Protein AF-A0A0F9A3X7-F1 (afdb_monomer)

pLDDT: mean 79.74, std 17.43, range [39.34, 98.31]

Nearest PDB structures (foldseek):
  6qj1-assembly1_A  TM=8.216E-01  e=1.035E+00  Thermochaetoides thermophila
  6qpq-assembly2_C  TM=7.407E-01  e=3.140E+00  Thermochaetoides thermophila DSM 1495
  6qpq-assembly1_A  TM=2.462E-01  e=2.122E+00  Thermochaetoides thermophila DSM 1495
  6yuf-assembly1_A  TM=2.693E-01  e=6.439E+00  Schizosaccharomyces pombe 972h-

Radius of gyration: 46.53 Å; Cα contacts (8 Å, |Δi|>4): 52; chains: 1; bounding box: 70×30×134 Å

Secondary structure (DSSP, 8-state):
--EEEEE-TTS-EEEEETTEEE-HHHHHHHHHHHHHHTTTT----TT-HHHHHHHHHHHHTTHHHHHHHHHHHHHHHHHHHHHHHHHHHHHHHHHHHHHHHHHHHHHHHHTPPTTHHHHHHHHHHHHHHHHHHHHHHHHHHHHHHHHTT-

Solvent-accessible surface area (backbone atoms only — not comparable to full-atom values): 8700 Å² total; per-residue (Å²): 138,53,79,49,78,48,74,45,98,85,73,53,73,48,34,26,51,72,87,38,81,43,61,65,70,58,55,46,53,51,47,45,53,59,44,39,76,70,25,85,81,60,93,81,66,86,84,37,69,66,51,53,49,50,55,51,42,66,74,68,66,43,60,68,61,52,50,54,47,50,54,51,48,53,51,49,53,53,51,51,52,52,51,52,51,53,52,50,51,54,53,50,53,51,54,51,47,54,52,51,53,50,54,50,47,53,53,60,74,61,61,77,58,87,70,46,66,63,53,52,53,53,52,48,53,53,51,53,51,53,51,50,52,51,51,53,51,52,52,53,50,53,52,55,64,62,61,74,78,117

Sequence (150 aa):
MILRREIAPGGKSRAFINDTPVNLPLVRELGIRLVDIHSQHHNLNMNDHRFQLTVVDAVAGNQNLLAAYRDQFSLYTLLGSRLSELRENARQSLTDLDYLSFQFKQLDDAKIEGDEQEALEQEMQTLDHAEEIKRNLLEVHAVLDGEEAS

InterPro domains:
  IPR004604 DNA recombination/repair protein RecN [PTHR11059] (1-147)
  IPR027417 P-loop containing nucleoside triphosphate hydrolase [G3DSA:3.40.50.300] (1-147)
  IPR027417 P-loop containing nucleoside triphosphate hydrolase [SSF52540] (1-127)

Mean predicted aligned error: 16.96 Å

Organism: NCBI:txid412755

Foldseek 3Di:
DDKDWDADPVGDIWIDDPNHTDDPVVSVVVVCVVVCVVPCPDDDDPVDPVVVVVSVCVVVVCPVVVVVVVVVVVVVVVVVVVVVVVVVVVVVVVVVCVVVVVVVVVVVVVVDDPPVVVVVVVVVVVVVVVVVVVVVVVVVVVVVVVVVPD

Structure (mmCIF, N/CA/C/O backbone):
data_AF-A0A0F9A3X7-F1
#
_entry.id   AF-A0A0F9A3X7-F1
#
loop_
_atom_site.group_PDB
_atom_site.id
_atom_site.type_symbol
_atom_site.label_atom_id
_atom_site.label_alt_id
_atom_site.label_comp_id
_atom_site.label_asym_id
_atom_site.label_entity_id
_atom_site.label_seq_id
_atom_site.pdbx_PDB_ins_code
_atom_site.Cartn_x
_atom_site.Cartn_y
_atom_site.Cartn_z
_atom_site.occupancy
_atom_site.B_iso_or_equiv
_atom_site.auth_seq_id
_atom_site.auth_comp_id
_atom_site.auth_asym_id
_atom_site.auth_atom_id
_atom_site.pdbx_PDB_model_num
ATOM 1 N N . MET A 1 1 ? 26.767 4.500 -53.845 1.00 62.12 1 MET A N 1
ATOM 2 C CA . MET A 1 1 ? 27.587 5.603 -53.299 1.00 62.12 1 MET A CA 1
ATOM 3 C C . MET A 1 1 ? 27.815 5.319 -51.823 1.00 62.12 1 MET A C 1
ATOM 5 O O . MET A 1 1 ? 26.850 4.961 -51.162 1.00 62.12 1 MET A O 1
ATOM 9 N N . ILE A 1 2 ? 29.055 5.399 -51.332 1.00 63.53 2 ILE A N 1
ATOM 10 C CA . ILE A 1 2 ? 29.412 4.990 -49.960 1.00 63.53 2 ILE A CA 1
ATOM 11 C C . ILE A 1 2 ? 29.844 6.222 -49.162 1.00 63.53 2 ILE A C 1
ATOM 13 O O . ILE A 1 2 ? 30.773 6.924 -49.567 1.00 63.53 2 ILE A O 1
ATOM 17 N N . LEU A 1 3 ? 29.167 6.473 -48.037 1.00 64.19 3 LEU A N 1
ATOM 18 C CA . LEU A 1 3 ? 29.562 7.468 -47.041 1.00 64.19 3 LEU A CA 1
ATOM 19 C C . LEU A 1 3 ? 30.141 6.732 -45.829 1.00 64.19 3 LEU A C 1
ATOM 21 O O . LEU A 1 3 ? 29.462 5.895 -45.238 1.00 64.19 3 LEU A O 1
ATOM 25 N N . ARG A 1 4 ? 31.380 7.050 -45.445 1.00 66.75 4 ARG A N 1
ATOM 26 C CA . ARG A 1 4 ? 32.048 6.459 -44.272 1.00 66.75 4 ARG A CA 1
ATOM 27 C C . ARG A 1 4 ? 32.460 7.563 -43.307 1.00 66.75 4 ARG A C 1
ATOM 29 O O . ARG A 1 4 ? 33.076 8.543 -43.719 1.00 66.75 4 ARG A O 1
ATOM 36 N N . ARG A 1 5 ? 32.136 7.407 -42.021 1.00 71.56 5 ARG A N 1
ATOM 37 C CA . ARG A 1 5 ? 32.607 8.285 -40.943 1.00 71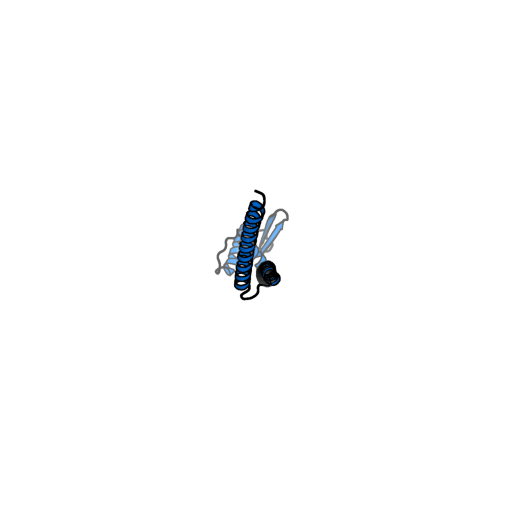.56 5 ARG A CA 1
ATOM 38 C C . ARG A 1 5 ? 33.427 7.469 -39.958 1.00 71.56 5 ARG A C 1
ATOM 40 O O . ARG A 1 5 ? 32.960 6.458 -39.453 1.00 71.56 5 ARG A O 1
ATOM 47 N N . GLU A 1 6 ? 34.620 7.952 -39.658 1.00 72.94 6 GLU A N 1
ATOM 48 C CA . GLU A 1 6 ? 35.517 7.362 -38.671 1.00 72.94 6 GLU A CA 1
ATOM 49 C C . GLU A 1 6 ? 35.670 8.333 -37.501 1.00 72.94 6 GLU A C 1
ATOM 51 O O . GLU A 1 6 ? 35.954 9.521 -37.693 1.00 72.94 6 GLU A O 1
ATOM 56 N N . ILE A 1 7 ? 35.455 7.838 -36.282 1.00 68.44 7 ILE A N 1
ATOM 57 C CA . ILE A 1 7 ? 35.563 8.623 -35.051 1.00 68.44 7 ILE A CA 1
ATOM 58 C C . ILE A 1 7 ? 36.747 8.080 -34.261 1.00 68.44 7 ILE A C 1
ATOM 60 O O . ILE A 1 7 ? 36.746 6.928 -33.835 1.00 68.44 7 ILE A O 1
ATOM 64 N N . ALA A 1 8 ? 37.770 8.912 -34.083 1.00 75.19 8 ALA A N 1
ATOM 65 C CA . ALA A 1 8 ? 38.924 8.551 -33.279 1.00 75.19 8 ALA A CA 1
ATOM 66 C C . ALA A 1 8 ? 38.561 8.550 -31.779 1.00 75.19 8 ALA A C 1
ATOM 68 O O . ALA A 1 8 ? 37.737 9.368 -31.359 1.00 75.19 8 ALA A O 1
ATOM 69 N N . PRO A 1 9 ? 39.241 7.744 -30.942 1.00 65.69 9 PRO A N 1
ATOM 70 C CA . PRO A 1 9 ? 39.028 7.715 -29.489 1.00 65.69 9 PRO A CA 1
ATOM 71 C C . PRO A 1 9 ? 39.167 9.087 -28.802 1.00 65.69 9 PRO A C 1
ATOM 73 O O . PRO A 1 9 ? 38.555 9.331 -27.772 1.00 65.69 9 PRO A O 1
ATOM 76 N N . GLY A 1 10 ? 39.935 10.011 -29.397 1.00 70.75 10 GLY A N 1
ATOM 77 C CA . GLY A 1 10 ? 40.095 11.398 -28.938 1.00 70.75 10 GLY A CA 1
ATOM 78 C C . GLY A 1 10 ? 39.064 12.396 -29.487 1.00 70.75 10 GLY A C 1
ATOM 79 O O . GLY A 1 10 ? 39.337 13.593 -29.506 1.00 70.75 10 GLY A O 1
ATOM 80 N N . GLY A 1 11 ? 37.934 11.933 -30.032 1.00 59.69 11 GLY A N 1
ATOM 81 C CA . GLY A 1 11 ? 36.815 12.777 -30.483 1.00 59.69 11 GLY A CA 1
ATOM 82 C C . GLY A 1 11 ? 36.983 13.443 -31.856 1.00 59.69 11 GLY A C 1
ATOM 83 O O . GLY A 1 11 ? 36.045 14.055 -32.367 1.00 59.69 11 GLY A O 1
ATOM 84 N N . LYS A 1 12 ? 38.148 13.311 -32.503 1.00 63.97 12 LYS A N 1
ATOM 85 C CA . LYS A 1 12 ? 38.362 13.811 -33.871 1.00 63.97 12 LYS A CA 1
ATOM 86 C C . LYS A 1 12 ? 37.629 12.921 -34.879 1.00 63.97 12 LYS A C 1
ATOM 88 O O . LYS A 1 12 ? 37.841 11.712 -34.918 1.00 63.97 12 LYS A O 1
ATOM 93 N N . SER A 1 13 ? 36.793 13.531 -35.714 1.00 67.25 13 SER A N 1
ATOM 94 C CA . SER A 1 13 ? 35.993 12.849 -36.737 1.00 67.25 13 SER A CA 1
ATOM 95 C C . SER A 1 13 ? 36.589 13.055 -38.129 1.00 67.25 13 SER A C 1
ATOM 97 O O . SER A 1 13 ? 36.950 14.176 -38.480 1.00 67.25 13 SER A O 1
ATOM 99 N N . ARG A 1 14 ? 36.615 12.002 -38.950 1.00 75.38 14 ARG A N 1
ATOM 100 C CA . ARG A 1 14 ? 36.940 12.049 -40.387 1.00 75.38 14 ARG A CA 1
ATOM 101 C C . ARG A 1 14 ? 35.781 11.485 -41.197 1.00 75.38 14 ARG A C 1
ATOM 103 O O . ARG A 1 14 ? 35.067 10.609 -40.713 1.00 75.38 14 ARG A O 1
ATOM 110 N N . ALA A 1 15 ? 35.568 12.006 -42.398 1.00 73.25 15 ALA A N 1
ATOM 111 C CA . ALA A 1 15 ? 34.467 11.587 -43.252 1.00 73.25 15 ALA A CA 1
ATOM 112 C C . ALA A 1 15 ? 34.951 11.361 -44.690 1.00 73.25 15 ALA A C 1
ATOM 114 O O . ALA A 1 15 ? 35.866 12.042 -45.153 1.00 73.25 15 ALA A O 1
ATOM 115 N N . PHE A 1 16 ? 34.347 10.391 -45.370 1.00 76.00 16 PHE A N 1
ATOM 116 C CA . PHE A 1 16 ? 34.716 9.950 -46.710 1.00 76.00 16 PHE A CA 1
ATOM 117 C C . PHE A 1 16 ? 33.477 9.827 -47.598 1.00 76.00 16 PHE A C 1
ATOM 119 O O . PHE A 1 16 ? 32.435 9.346 -47.147 1.00 76.00 16 PHE A O 1
ATOM 126 N N . ILE A 1 17 ? 33.621 10.205 -48.868 1.00 73.88 17 ILE A N 1
ATOM 127 C CA . ILE A 1 17 ? 32.666 9.927 -49.947 1.00 73.88 17 ILE A CA 1
ATOM 128 C C . ILE A 1 17 ? 33.422 9.143 -51.017 1.00 73.88 17 ILE A C 1
ATOM 130 O O . ILE A 1 17 ? 34.403 9.655 -51.549 1.00 73.88 17 ILE A O 1
ATOM 134 N N . ASN A 1 18 ? 32.980 7.918 -51.324 1.00 76.62 18 ASN A N 1
ATOM 135 C CA . ASN A 1 18 ? 33.648 7.025 -52.288 1.00 76.62 18 ASN A CA 1
ATOM 136 C C . ASN A 1 18 ? 35.175 6.966 -52.053 1.00 76.62 18 ASN A C 1
ATOM 138 O O . ASN A 1 18 ? 35.968 7.269 -52.942 1.00 76.62 18 ASN A O 1
ATOM 142 N N . ASP A 1 19 ? 35.562 6.686 -50.805 1.00 77.31 19 ASP A N 1
ATOM 143 C CA . ASP A 1 19 ? 36.951 6.611 -50.321 1.00 77.31 19 ASP A CA 1
ATOM 144 C C . ASP A 1 19 ? 37.793 7.893 -50.443 1.00 77.31 19 ASP A C 1
ATOM 146 O O . ASP A 1 19 ? 38.972 7.901 -50.092 1.00 77.31 19 ASP A O 1
ATOM 150 N N . THR A 1 20 ? 37.184 9.016 -50.823 1.00 76.75 20 THR A N 1
ATOM 151 C CA . THR A 1 20 ? 37.849 10.321 -50.834 1.00 76.75 20 THR A CA 1
ATOM 152 C C . THR A 1 20 ? 37.586 11.053 -49.517 1.00 76.75 20 THR A C 1
ATOM 154 O O . THR A 1 20 ? 36.416 11.219 -49.154 1.00 76.75 20 THR A O 1
ATOM 157 N N . PRO A 1 21 ? 38.625 11.497 -48.780 1.00 75.94 21 PRO A N 1
ATOM 158 C CA . PRO A 1 21 ? 38.450 12.261 -47.553 1.00 75.94 21 PRO A CA 1
ATOM 159 C C . PRO A 1 21 ? 37.822 13.613 -47.878 1.00 75.94 21 PRO A C 1
ATOM 161 O O . PRO A 1 21 ? 38.292 14.359 -48.734 1.00 75.94 21 PRO A O 1
ATOM 164 N N . VAL A 1 22 ? 36.749 13.931 -47.172 1.00 71.81 22 VAL A N 1
ATOM 165 C CA . VAL A 1 22 ? 35.937 15.118 -47.418 1.00 71.81 22 VAL A CA 1
ATOM 166 C C . VAL A 1 22 ? 35.645 15.817 -46.106 1.00 71.81 22 VAL A C 1
ATOM 168 O O . VAL A 1 22 ? 35.555 15.203 -45.039 1.00 71.81 22 VAL A O 1
ATOM 171 N N . ASN A 1 23 ? 35.514 17.138 -46.177 1.00 70.44 23 ASN A N 1
ATOM 172 C CA . ASN A 1 23 ? 35.201 17.916 -44.994 1.00 70.44 23 ASN A CA 1
ATOM 173 C C . ASN A 1 23 ? 33.787 17.561 -44.506 1.00 70.44 23 ASN A C 1
ATOM 175 O O . ASN A 1 23 ? 32.866 17.353 -45.300 1.00 70.44 23 ASN A O 1
ATOM 179 N N . LEU A 1 24 ? 33.611 17.514 -43.189 1.00 65.12 24 LEU A N 1
ATOM 180 C CA . LEU A 1 24 ? 32.351 17.142 -42.553 1.00 65.12 24 LEU A CA 1
ATOM 181 C C . LEU A 1 24 ? 31.138 17.968 -43.044 1.00 65.12 24 LEU A C 1
ATOM 183 O O . LEU A 1 24 ? 30.076 17.369 -43.200 1.00 65.12 24 LEU A O 1
ATOM 187 N N . PRO A 1 25 ? 31.253 19.281 -43.355 1.00 61.78 25 PRO A N 1
ATOM 188 C CA . PRO A 1 25 ? 30.176 20.068 -43.960 1.00 61.78 25 PRO A CA 1
ATOM 189 C C . PRO A 1 25 ? 29.707 19.556 -45.333 1.00 61.78 25 PRO A C 1
ATOM 191 O O . PRO A 1 25 ? 28.524 19.653 -45.632 1.00 61.78 25 PRO A O 1
ATOM 194 N N . LEU A 1 26 ? 30.589 18.954 -46.137 1.00 65.00 26 LEU A N 1
ATOM 195 C CA . LEU A 1 26 ? 30.243 18.422 -47.462 1.00 65.00 26 LEU A CA 1
ATOM 196 C C . LEU A 1 26 ? 29.514 17.074 -47.357 1.00 65.00 26 LEU A C 1
ATOM 198 O O . LEU A 1 26 ? 28.534 16.827 -48.053 1.00 65.00 26 LEU A O 1
ATOM 202 N N . VAL A 1 27 ? 29.948 16.216 -46.428 1.00 66.00 27 VAL A N 1
ATOM 203 C CA . VAL A 1 27 ? 29.239 14.964 -46.099 1.00 66.00 27 VAL A CA 1
ATOM 204 C C . VAL A 1 27 ? 27.887 15.254 -45.473 1.00 66.00 27 VAL A C 1
ATOM 206 O O . VAL A 1 27 ? 26.924 14.543 -45.731 1.00 66.00 27 VAL A O 1
ATOM 209 N N . ARG A 1 28 ? 27.802 16.333 -44.694 1.00 61.81 28 ARG A N 1
ATOM 210 C CA . ARG A 1 28 ? 26.547 16.910 -44.223 1.00 61.81 28 ARG A CA 1
ATOM 211 C C . ARG A 1 28 ? 25.631 17.307 -45.363 1.00 61.81 28 ARG A C 1
ATOM 213 O O . ARG A 1 28 ? 24.479 16.920 -45.331 1.00 61.81 28 ARG A O 1
ATOM 220 N N . GLU A 1 29 ? 26.117 18.069 -46.334 1.00 62.94 29 GLU A N 1
ATOM 221 C CA . GLU A 1 29 ? 25.302 18.569 -47.443 1.00 62.94 29 GLU A CA 1
ATOM 222 C C . GLU A 1 29 ? 24.782 17.432 -48.334 1.00 62.94 29 GLU A C 1
ATOM 224 O O . GLU A 1 29 ? 23.600 17.402 -48.679 1.00 62.94 29 GLU A O 1
ATOM 229 N N . LEU A 1 30 ? 25.626 16.438 -48.633 1.00 65.31 30 LEU A N 1
ATOM 230 C CA . LEU A 1 30 ? 25.197 15.235 -49.354 1.00 65.31 30 LEU A CA 1
ATOM 231 C C . LEU A 1 30 ? 24.318 14.315 -48.510 1.00 65.31 30 LE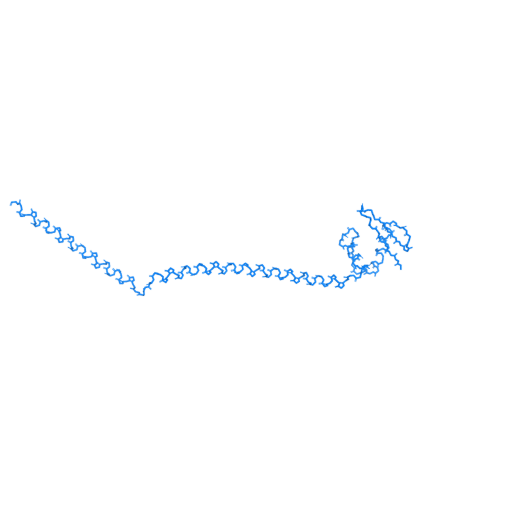U A C 1
ATOM 233 O O . LEU A 1 30 ? 23.366 13.745 -49.033 1.00 65.31 30 LEU A O 1
ATOM 237 N N . GLY A 1 31 ? 24.617 14.188 -47.218 1.00 62.94 31 GLY A N 1
ATOM 238 C CA . GLY A 1 31 ? 23.798 13.469 -46.252 1.00 62.94 31 GLY A CA 1
ATOM 239 C C . GLY A 1 31 ? 22.409 14.083 -46.143 1.00 62.94 31 GLY A C 1
ATOM 240 O O . GLY A 1 31 ? 21.446 13.337 -46.227 1.00 62.94 31 GLY A O 1
ATOM 241 N N . ILE A 1 32 ? 22.296 15.418 -46.066 1.00 56.19 32 ILE A N 1
ATOM 242 C CA . ILE A 1 32 ? 21.015 16.127 -46.152 1.00 56.19 32 ILE A CA 1
ATOM 243 C C . ILE A 1 32 ? 20.358 15.773 -47.458 1.00 56.19 32 ILE A C 1
ATOM 245 O O . ILE A 1 32 ? 19.264 15.290 -47.389 1.00 56.19 32 ILE A O 1
ATOM 249 N N . ARG A 1 33 ? 20.970 15.942 -48.633 1.00 58.69 33 ARG A N 1
ATOM 250 C CA . ARG A 1 33 ? 20.255 15.686 -49.897 1.00 58.69 33 ARG A CA 1
ATOM 251 C C . ARG A 1 33 ? 19.816 14.228 -50.069 1.00 58.69 33 ARG A C 1
ATOM 253 O O . ARG A 1 33 ? 18.750 13.985 -50.614 1.00 58.69 33 ARG A O 1
ATOM 260 N N . LEU A 1 34 ? 20.596 13.260 -49.591 1.00 60.44 34 LEU A N 1
ATOM 261 C CA . LEU A 1 34 ? 20.234 11.835 -49.604 1.00 60.44 34 LEU A CA 1
ATOM 262 C C . LEU A 1 34 ? 19.131 11.509 -48.589 1.00 60.44 34 LEU A C 1
ATOM 264 O O . LEU A 1 34 ? 18.229 10.726 -48.895 1.00 60.44 34 LEU A O 1
ATOM 268 N N . VAL A 1 35 ? 19.202 12.128 -47.406 1.00 51.84 35 VAL A N 1
ATOM 269 C CA . VAL A 1 35 ? 18.178 12.045 -46.364 1.00 51.84 35 VAL A CA 1
ATOM 270 C C . VAL A 1 35 ? 16.946 12.848 -46.745 1.00 51.84 35 VAL A C 1
ATOM 272 O O . VAL A 1 35 ? 15.896 12.360 -46.432 1.00 51.84 35 VAL A O 1
ATOM 275 N N . ASP A 1 36 ? 17.038 13.965 -47.462 1.00 44.69 36 ASP A N 1
ATOM 276 C CA . ASP A 1 36 ? 15.997 14.908 -47.912 1.00 44.69 36 ASP A CA 1
ATOM 277 C C . ASP A 1 36 ? 15.269 14.366 -49.138 1.00 44.69 36 ASP A C 1
ATOM 279 O O . ASP A 1 36 ? 14.055 14.453 -49.223 1.00 44.69 36 ASP A O 1
ATOM 283 N N . ILE A 1 37 ? 15.947 13.611 -50.003 1.00 51.88 37 ILE A N 1
ATOM 284 C CA . ILE A 1 37 ? 15.261 12.702 -50.934 1.00 51.88 37 ILE A CA 1
ATOM 285 C C . ILE A 1 37 ? 14.470 11.619 -50.161 1.00 51.88 37 ILE A C 1
ATOM 287 O O . ILE A 1 37 ? 13.430 11.176 -50.637 1.00 51.88 37 ILE A O 1
ATOM 291 N N . HIS A 1 38 ? 14.900 11.239 -48.949 1.00 47.75 38 HIS A N 1
ATOM 292 C CA . HIS A 1 38 ? 14.129 10.390 -48.019 1.00 47.75 38 HIS A CA 1
ATOM 293 C C . HIS A 1 38 ? 13.244 11.182 -47.012 1.00 47.75 38 HIS A C 1
ATOM 295 O O . HIS A 1 38 ? 12.418 10.576 -46.333 1.00 47.75 38 HIS A O 1
ATOM 301 N N . SER A 1 39 ? 13.385 12.513 -46.902 1.00 42.94 39 SER A N 1
ATOM 302 C CA . SER A 1 39 ? 12.863 13.383 -45.831 1.00 42.94 39 SER A CA 1
ATOM 303 C C . SER A 1 39 ? 12.211 14.657 -46.353 1.00 42.94 39 SER 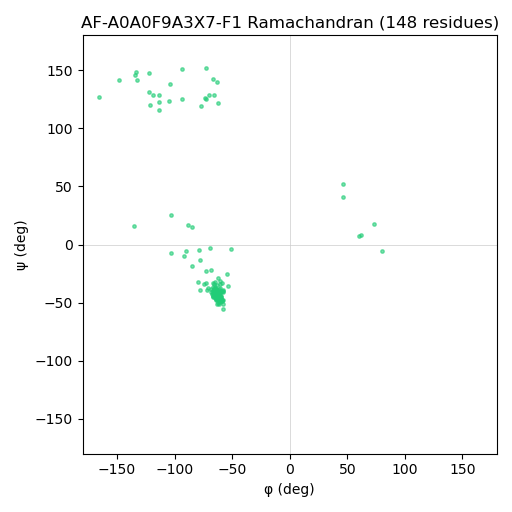A C 1
ATOM 305 O O . SER A 1 39 ? 11.822 15.497 -45.546 1.00 42.94 39 SER A O 1
ATOM 307 N N . GLN A 1 40 ? 11.873 14.722 -47.641 1.00 44.75 40 GLN A N 1
ATOM 308 C CA . GLN A 1 40 ? 10.735 15.503 -48.137 1.00 44.75 40 GLN A CA 1
ATOM 309 C C . GLN A 1 40 ? 9.434 15.184 -47.351 1.00 44.75 40 GLN A C 1
ATOM 311 O O . GLN A 1 40 ? 8.422 15.855 -47.525 1.00 44.75 40 GLN A O 1
ATOM 316 N N . HIS A 1 41 ? 9.479 14.217 -46.417 1.00 47.41 41 HIS A N 1
ATOM 317 C CA . HIS A 1 41 ? 8.491 13.917 -45.389 1.00 47.41 41 HIS A CA 1
ATOM 318 C C . HIS A 1 41 ? 8.782 14.373 -43.934 1.00 47.41 41 HIS A C 1
ATOM 320 O O . HIS A 1 41 ? 7.850 14.248 -43.148 1.00 47.41 41 HIS A O 1
ATOM 326 N N . HIS A 1 42 ? 9.953 14.901 -43.520 1.00 43.44 42 HIS A N 1
ATOM 327 C CA . HIS A 1 42 ? 10.169 15.482 -42.165 1.00 43.44 42 HIS A CA 1
ATOM 328 C C . HIS A 1 42 ? 11.460 16.343 -42.032 1.00 43.44 42 HIS A C 1
ATOM 330 O O . HIS A 1 42 ? 12.563 15.871 -42.291 1.00 43.44 42 HIS A O 1
ATOM 336 N N . ASN A 1 43 ? 11.328 17.590 -41.547 1.00 44.72 43 ASN A N 1
ATOM 337 C CA . ASN A 1 43 ? 12.407 18.568 -41.280 1.00 44.72 43 ASN A CA 1
ATOM 338 C C . ASN A 1 43 ? 13.295 18.179 -40.075 1.00 44.72 43 ASN A C 1
ATOM 340 O O . ASN A 1 43 ? 12.751 18.030 -38.982 1.00 44.72 43 ASN A O 1
ATOM 344 N N . LEU A 1 44 ? 14.637 18.141 -40.187 1.00 53.12 44 LEU A N 1
ATOM 345 C CA . LEU A 1 44 ? 15.507 18.065 -38.993 1.00 53.12 44 LEU A CA 1
ATOM 346 C C . LEU A 1 44 ? 16.885 18.753 -39.089 1.00 53.12 44 LEU A C 1
ATOM 348 O O . LEU A 1 44 ? 17.598 18.682 -40.086 1.00 53.12 44 LEU A O 1
ATOM 352 N N . ASN A 1 45 ? 17.265 19.368 -37.960 1.00 49.69 45 ASN A N 1
ATOM 353 C CA . ASN A 1 45 ? 18.530 20.056 -37.683 1.00 49.69 45 ASN A CA 1
ATOM 354 C C . ASN A 1 45 ? 19.679 19.065 -37.402 1.00 49.69 45 ASN A C 1
ATOM 356 O O . ASN A 1 45 ? 19.674 18.353 -36.400 1.00 49.69 45 ASN A O 1
ATOM 360 N N . MET A 1 46 ? 20.741 19.085 -38.210 1.00 49.72 46 MET A N 1
ATOM 361 C CA . MET A 1 46 ? 21.868 18.127 -38.129 1.00 49.72 46 MET A CA 1
ATOM 362 C C . MET A 1 46 ? 22.787 18.225 -36.903 1.00 49.72 46 MET A C 1
ATOM 364 O O . MET A 1 46 ? 23.724 17.431 -36.768 1.00 49.72 46 MET A O 1
ATOM 368 N N . ASN A 1 47 ? 22.572 19.197 -36.019 1.00 49.19 47 ASN A N 1
ATOM 369 C CA . ASN A 1 47 ? 23.276 19.270 -34.735 1.00 49.19 47 ASN A CA 1
ATOM 370 C C . ASN A 1 47 ? 22.539 18.530 -33.610 1.00 49.19 47 ASN A C 1
ATOM 372 O O . ASN A 1 47 ? 23.091 18.414 -32.520 1.00 49.19 47 ASN A O 1
ATOM 376 N N . ASP A 1 48 ? 21.336 18.010 -33.859 1.00 61.16 48 ASP A N 1
ATOM 377 C CA . ASP A 1 48 ? 20.621 17.207 -32.874 1.00 61.16 48 ASP A CA 1
ATOM 378 C C . ASP A 1 48 ? 21.283 15.827 -32.729 1.00 61.16 48 ASP A C 1
ATOM 380 O O . ASP A 1 48 ? 21.460 15.083 -33.698 1.00 61.16 48 ASP A O 1
ATOM 384 N N . HIS A 1 49 ? 21.645 15.479 -31.496 1.00 60.75 49 HIS A N 1
ATOM 385 C CA . HIS A 1 49 ? 22.207 14.178 -31.146 1.00 60.75 49 HIS A CA 1
ATOM 386 C C . HIS A 1 49 ? 21.248 13.036 -31.513 1.00 60.75 49 HIS A C 1
ATOM 388 O O . HIS A 1 49 ? 21.687 11.975 -31.954 1.00 60.75 49 HIS A O 1
ATOM 394 N N . ARG A 1 50 ? 19.932 13.278 -31.416 1.00 62.69 50 ARG A N 1
ATOM 395 C CA . ARG A 1 50 ? 18.895 12.324 -31.827 1.00 62.69 50 ARG A CA 1
ATOM 396 C C . ARG A 1 50 ? 18.918 12.090 -33.332 1.00 62.69 50 ARG A C 1
ATOM 398 O O . ARG A 1 50 ? 18.852 10.946 -33.757 1.00 62.69 50 ARG A O 1
ATOM 405 N N . PHE A 1 51 ? 19.085 13.143 -34.134 1.00 62.91 51 PHE A N 1
ATOM 406 C CA . PHE A 1 51 ? 19.211 13.012 -35.588 1.00 62.91 51 PHE A CA 1
ATOM 407 C C . PHE A 1 51 ? 20.466 12.228 -35.979 1.00 62.91 51 PHE A C 1
ATOM 409 O O . PHE A 1 51 ? 20.413 11.357 -36.841 1.00 62.91 51 PHE A O 1
ATOM 416 N N . GLN A 1 52 ? 21.592 12.498 -35.314 1.00 64.06 52 GLN A N 1
ATOM 417 C CA . GLN A 1 52 ? 22.842 11.776 -35.561 1.00 64.06 52 GLN A CA 1
ATOM 418 C C . GLN A 1 52 ? 22.709 10.279 -35.252 1.00 64.06 52 GLN A C 1
ATOM 420 O O . GLN A 1 52 ? 23.181 9.463 -36.041 1.00 64.06 52 GLN A O 1
ATOM 425 N N . LEU A 1 53 ? 22.032 9.922 -34.156 1.00 69.06 53 LEU A N 1
ATOM 426 C CA . LEU A 1 53 ? 21.690 8.537 -33.818 1.00 69.06 53 LEU A CA 1
ATOM 427 C C . LEU A 1 53 ? 20.773 7.902 -34.868 1.00 69.06 53 LEU A C 1
ATOM 429 O O . LEU A 1 53 ? 21.091 6.829 -35.367 1.00 69.06 53 LEU A O 1
ATOM 433 N N . THR A 1 54 ? 19.713 8.594 -35.292 1.00 64.06 54 THR A N 1
ATOM 434 C CA . THR A 1 54 ? 18.806 8.101 -36.343 1.00 64.06 54 THR A CA 1
ATOM 435 C C . THR A 1 54 ? 19.537 7.829 -37.660 1.00 64.06 54 THR A C 1
ATOM 437 O O . THR A 1 54 ? 19.268 6.825 -38.314 1.00 64.06 54 THR A O 1
ATOM 440 N N . VAL A 1 55 ? 20.488 8.685 -38.053 1.00 65.06 55 VAL A N 1
ATOM 441 C CA . VAL A 1 55 ? 21.310 8.470 -39.257 1.00 65.06 55 VAL A CA 1
ATOM 442 C C . VAL A 1 55 ? 22.203 7.234 -39.105 1.00 65.06 55 VAL A C 1
ATOM 444 O O . VAL A 1 55 ? 22.330 6.457 -40.048 1.00 65.06 55 VAL A O 1
ATOM 447 N N . VAL A 1 56 ? 22.800 7.020 -37.929 1.00 66.38 56 VAL A N 1
ATOM 448 C CA . VAL A 1 56 ? 23.614 5.825 -37.646 1.00 66.38 56 VAL A CA 1
ATOM 449 C C . VAL A 1 56 ? 22.759 4.555 -37.671 1.00 66.38 56 VAL A C 1
ATOM 451 O O . VAL A 1 56 ? 23.145 3.584 -38.319 1.00 66.38 56 VAL A O 1
ATOM 454 N N . ASP A 1 57 ? 21.581 4.577 -37.049 1.00 64.88 57 ASP A N 1
ATOM 455 C CA . ASP A 1 57 ? 20.651 3.443 -37.021 1.00 64.88 57 ASP A CA 1
ATOM 456 C C . ASP A 1 57 ? 20.110 3.096 -38.415 1.00 64.88 57 ASP A C 1
ATOM 458 O O . ASP A 1 57 ? 19.979 1.917 -38.758 1.00 64.88 57 ASP A O 1
ATOM 462 N N . ALA A 1 58 ? 19.848 4.112 -39.245 1.00 64.31 58 ALA A N 1
ATOM 463 C CA . ALA A 1 58 ? 19.423 3.933 -40.630 1.00 64.31 58 ALA A CA 1
ATOM 464 C C . ALA A 1 58 ? 20.517 3.281 -41.493 1.00 64.31 58 ALA A C 1
ATOM 466 O O . ALA A 1 58 ? 20.213 2.420 -42.315 1.00 64.31 58 ALA A O 1
ATOM 467 N N . VAL A 1 59 ? 21.788 3.645 -41.285 1.00 62.09 59 VAL A N 1
ATOM 468 C CA . VAL A 1 59 ? 22.932 3.049 -41.999 1.00 62.09 59 VAL A CA 1
ATOM 469 C C . VAL A 1 59 ? 23.251 1.638 -41.493 1.00 62.09 59 VAL A C 1
ATOM 471 O O . VAL A 1 59 ? 23.659 0.787 -42.279 1.00 62.09 59 VAL A O 1
ATOM 474 N N . ALA A 1 60 ? 23.054 1.368 -40.201 1.00 70.75 60 ALA A N 1
ATOM 475 C CA . ALA A 1 60 ? 23.352 0.073 -39.592 1.00 70.75 60 ALA A CA 1
ATOM 476 C C . ALA A 1 60 ? 22.291 -1.013 -39.867 1.00 70.75 60 ALA A C 1
ATOM 478 O O . ALA A 1 60 ? 22.554 -2.186 -39.622 1.00 70.75 60 ALA A O 1
ATOM 479 N N . GLY A 1 61 ? 21.101 -0.651 -40.366 1.00 69.94 61 GLY A N 1
ATOM 480 C CA . GLY A 1 61 ? 20.025 -1.610 -40.657 1.00 69.94 61 GLY A CA 1
ATOM 481 C C . GLY A 1 61 ? 19.324 -2.172 -39.411 1.00 69.94 61 GLY A C 1
ATOM 482 O O . GLY A 1 61 ? 18.621 -3.176 -39.491 1.00 69.94 61 GLY A O 1
ATOM 483 N N . ASN A 1 62 ? 19.470 -1.519 -38.255 1.00 77.44 62 ASN A N 1
ATOM 484 C CA . ASN A 1 62 ? 19.031 -2.035 -36.952 1.00 77.44 62 ASN A CA 1
ATOM 485 C C . ASN A 1 62 ? 17.551 -1.770 -36.626 1.00 77.44 62 ASN A C 1
ATOM 487 O O . ASN A 1 62 ? 17.144 -1.908 -35.473 1.00 77.44 62 ASN A O 1
ATOM 491 N N . GLN A 1 63 ? 16.723 -1.392 -37.604 1.00 76.19 63 GLN A N 1
ATOM 492 C CA . GLN A 1 63 ? 15.344 -0.954 -37.347 1.00 76.19 63 GLN A CA 1
ATOM 493 C C . GLN A 1 63 ? 14.499 -2.012 -36.623 1.00 76.19 63 GLN A C 1
ATOM 495 O O . GLN A 1 63 ? 13.787 -1.682 -35.679 1.00 76.19 63 GLN A O 1
ATOM 500 N N . ASN A 1 64 ? 14.639 -3.287 -37.000 1.00 82.00 64 ASN A N 1
ATOM 501 C CA . ASN A 1 64 ? 13.915 -4.387 -36.355 1.00 82.00 64 ASN A CA 1
ATOM 502 C C . ASN A 1 64 ? 14.360 -4.596 -34.900 1.00 82.00 64 ASN A C 1
ATOM 504 O O . ASN A 1 64 ? 13.530 -4.832 -34.025 1.00 82.00 64 ASN A O 1
ATOM 508 N N . LEU A 1 65 ? 15.664 -4.472 -34.630 1.00 83.81 65 LEU A N 1
ATOM 509 C CA . LEU A 1 65 ? 16.217 -4.587 -33.280 1.00 83.81 65 LEU A CA 1
ATOM 510 C C . LEU A 1 65 ? 15.747 -3.423 -32.400 1.00 83.81 65 LEU A C 1
ATOM 512 O O . LEU A 1 65 ? 15.368 -3.629 -31.250 1.00 83.81 65 LEU A O 1
ATOM 516 N N . LEU A 1 66 ? 15.734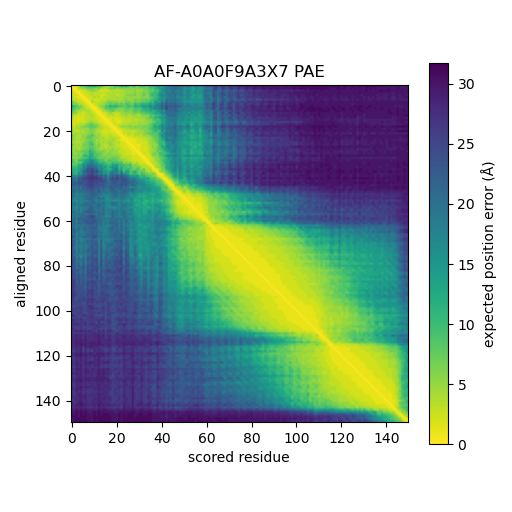 -2.208 -32.953 1.00 82.06 66 LEU A N 1
ATOM 517 C CA . LEU A 1 66 ? 15.276 -1.009 -32.259 1.00 82.06 66 LEU A CA 1
ATOM 518 C C . LEU A 1 66 ? 13.771 -1.060 -31.962 1.00 82.06 66 LEU A C 1
ATOM 520 O O . LEU A 1 66 ? 13.359 -0.671 -30.871 1.00 82.06 66 LEU A O 1
ATOM 524 N N . ALA A 1 67 ? 12.958 -1.551 -32.901 1.00 85.69 67 ALA A N 1
ATOM 525 C CA . ALA A 1 67 ? 11.527 -1.767 -32.691 1.00 85.69 67 ALA A CA 1
ATOM 526 C C . ALA A 1 67 ? 11.282 -2.786 -31.569 1.00 85.69 67 ALA A C 1
ATOM 528 O O . ALA A 1 67 ? 10.617 -2.463 -30.588 1.00 85.69 67 ALA A O 1
ATOM 529 N N . ALA A 1 68 ? 11.925 -3.957 -31.642 1.00 90.81 68 ALA A N 1
ATOM 530 C CA . ALA A 1 68 ? 11.806 -4.983 -30.610 1.00 90.81 68 ALA A CA 1
ATOM 531 C C . ALA A 1 68 ? 12.274 -4.483 -29.233 1.00 90.81 68 ALA A C 1
ATOM 533 O O . ALA A 1 68 ? 11.627 -4.747 -28.222 1.00 90.81 68 ALA A O 1
ATOM 534 N N . TYR A 1 69 ? 13.370 -3.721 -29.184 1.00 91.19 69 TYR A N 1
ATOM 535 C CA . TYR A 1 69 ? 13.837 -3.095 -27.950 1.00 91.19 69 TYR A CA 1
ATOM 536 C C . TYR A 1 69 ? 12.802 -2.126 -27.375 1.00 91.19 69 TYR A C 1
ATOM 538 O O . TYR A 1 69 ? 12.530 -2.175 -26.178 1.00 91.19 69 TYR A O 1
ATOM 546 N N . ARG A 1 70 ? 12.214 -1.256 -28.206 1.00 90.88 70 ARG A N 1
ATOM 547 C CA . ARG A 1 70 ? 11.197 -0.292 -27.762 1.00 90.88 70 ARG A CA 1
ATOM 548 C C . ARG A 1 70 ? 9.971 -0.993 -27.199 1.00 90.88 70 ARG A C 1
ATOM 550 O O . ARG A 1 70 ? 9.538 -0.622 -26.114 1.00 90.88 70 ARG A O 1
ATOM 557 N N . ASP A 1 71 ? 9.480 -2.027 -27.872 1.00 94.19 71 ASP A N 1
ATOM 558 C CA . ASP A 1 71 ? 8.319 -2.791 -27.411 1.00 94.19 71 ASP A CA 1
ATOM 559 C C . ASP A 1 71 ? 8.591 -3.452 -26.053 1.00 94.19 71 ASP A C 1
ATOM 561 O O . ASP A 1 71 ? 7.802 -3.320 -25.114 1.00 94.19 71 ASP A O 1
ATOM 565 N N . GLN A 1 72 ? 9.750 -4.104 -25.911 1.00 96.25 72 GLN A N 1
ATOM 566 C CA . GLN A 1 72 ? 10.152 -4.735 -24.651 1.00 96.25 72 GLN A CA 1
ATOM 567 C C . GLN A 1 72 ? 10.395 -3.712 -23.542 1.00 96.25 72 GLN A C 1
ATOM 569 O O . GLN A 1 72 ? 10.030 -3.946 -22.392 1.00 96.25 72 GLN A O 1
ATOM 574 N N . PHE A 1 73 ? 10.974 -2.558 -23.870 1.00 95.75 73 PHE A N 1
ATOM 575 C CA . PHE A 1 73 ? 11.193 -1.484 -22.913 1.00 95.75 73 PHE A CA 1
ATOM 576 C C . PHE A 1 73 ? 9.866 -0.887 -22.431 1.00 95.75 73 PHE A C 1
ATOM 578 O O . PHE A 1 73 ? 9.671 -0.713 -21.228 1.00 95.75 73 PHE A O 1
ATOM 585 N N . SER A 1 74 ? 8.915 -0.641 -23.334 1.00 95.75 74 SER A N 1
ATOM 586 C CA . SER A 1 74 ? 7.568 -0.194 -22.973 1.00 95.75 74 SER A CA 1
ATOM 587 C C . SER A 1 74 ? 6.869 -1.209 -22.071 1.00 95.75 74 SER A C 1
ATOM 589 O O . SER A 1 74 ? 6.352 -0.829 -21.019 1.00 95.75 74 SER A O 1
ATOM 591 N N . LEU A 1 75 ? 6.932 -2.500 -22.405 1.00 97.12 75 LEU A N 1
ATOM 592 C CA . LEU A 1 75 ? 6.377 -3.557 -21.561 1.00 97.12 75 LEU A CA 1
ATOM 593 C C . LEU A 1 75 ? 7.047 -3.602 -20.179 1.00 97.12 75 LEU A C 1
ATOM 595 O O . LEU A 1 75 ? 6.359 -3.674 -19.163 1.00 97.12 75 LEU A O 1
ATOM 599 N N . TYR A 1 76 ? 8.375 -3.508 -20.127 1.00 97.75 76 TYR A N 1
ATOM 600 C CA . TYR A 1 76 ? 9.135 -3.458 -18.880 1.00 97.75 76 TYR A CA 1
ATOM 601 C C . TYR A 1 76 ? 8.710 -2.279 -17.997 1.00 97.75 76 TYR A C 1
ATOM 603 O O . TYR A 1 76 ? 8.436 -2.468 -16.814 1.00 97.75 76 TYR A O 1
ATOM 611 N N . THR A 1 77 ? 8.603 -1.072 -18.563 1.00 97.62 77 THR A N 1
ATOM 612 C CA . THR A 1 77 ? 8.177 0.116 -17.803 1.00 97.62 77 THR A CA 1
ATOM 613 C C . THR A 1 77 ? 6.749 -0.020 -17.273 1.00 97.62 77 THR A C 1
ATOM 615 O O . THR A 1 77 ? 6.503 0.288 -16.105 1.00 97.62 77 THR A O 1
ATOM 618 N N . LEU A 1 78 ? 5.829 -0.558 -18.082 1.00 97.75 78 LEU A N 1
ATOM 619 C CA . LEU A 1 78 ? 4.451 -0.836 -17.678 1.00 97.75 78 LEU A CA 1
ATOM 620 C C . LEU A 1 78 ? 4.397 -1.834 -16.513 1.00 97.75 78 LEU A C 1
ATOM 622 O O . LEU A 1 78 ? 3.739 -1.581 -15.504 1.00 97.75 78 LEU A O 1
ATOM 626 N N . LEU A 1 79 ? 5.105 -2.959 -16.633 1.00 98.00 79 LEU A N 1
ATOM 627 C CA . LEU A 1 79 ? 5.153 -3.984 -15.589 1.00 98.00 79 LEU A CA 1
ATOM 628 C C . LEU A 1 79 ? 5.825 -3.468 -14.314 1.00 98.00 79 LEU A C 1
ATOM 630 O O . LEU A 1 79 ? 5.357 -3.774 -13.219 1.00 98.00 79 LEU A O 1
ATOM 634 N N . GLY A 1 80 ? 6.874 -2.653 -14.440 1.00 98.31 80 GLY A N 1
ATOM 635 C CA . GLY A 1 80 ? 7.535 -2.003 -13.310 1.00 98.31 80 GLY A CA 1
ATOM 636 C C . GLY A 1 80 ? 6.594 -1.073 -12.543 1.00 98.31 80 GLY A C 1
ATOM 637 O O . GLY A 1 80 ? 6.526 -1.143 -11.316 1.00 98.31 80 GLY A O 1
ATOM 638 N N . SER A 1 81 ? 5.812 -0.259 -13.258 1.00 97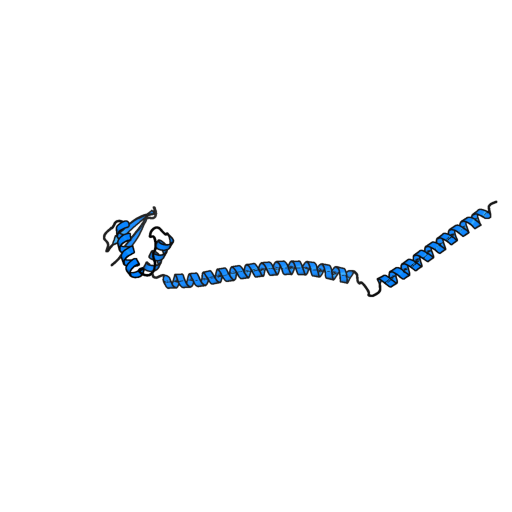.69 81 SER A N 1
ATOM 639 C CA . SER A 1 81 ? 4.798 0.609 -12.649 1.00 97.69 81 SER A CA 1
ATOM 640 C C . SER A 1 81 ? 3.715 -0.204 -11.936 1.00 97.69 81 SER A C 1
ATOM 642 O O . SER A 1 81 ? 3.431 0.060 -10.768 1.00 97.69 81 SER A O 1
ATOM 644 N N . ARG A 1 82 ? 3.183 -1.247 -12.585 1.00 97.69 82 ARG A N 1
ATOM 645 C CA . ARG A 1 82 ? 2.149 -2.113 -11.999 1.00 97.69 82 ARG A CA 1
ATOM 646 C C . ARG A 1 82 ? 2.644 -2.874 -10.769 1.00 97.69 82 ARG A C 1
ATOM 648 O O . ARG A 1 82 ? 1.913 -3.028 -9.795 1.00 97.69 82 ARG A O 1
ATOM 655 N N . LEU A 1 83 ? 3.892 -3.340 -10.788 1.00 98.12 83 LEU A N 1
ATOM 656 C CA . LEU A 1 83 ? 4.516 -3.982 -9.633 1.00 98.12 83 LEU A CA 1
ATOM 657 C C . LEU A 1 83 ? 4.660 -3.009 -8.457 1.00 98.12 83 LEU A C 1
ATOM 659 O O . LEU A 1 83 ? 4.446 -3.406 -7.314 1.00 98.12 83 LEU A O 1
ATOM 663 N N . SER A 1 84 ? 5.028 -1.754 -8.725 1.00 97.94 84 SER A N 1
ATOM 664 C CA . SER A 1 84 ? 5.131 -0.728 -7.683 1.00 97.94 84 SER A CA 1
ATOM 665 C C . SER A 1 84 ? 3.777 -0.459 -7.026 1.00 97.94 84 SER A C 1
ATOM 667 O O . SER A 1 84 ? 3.692 -0.433 -5.802 1.00 97.94 84 SER A O 1
ATOM 669 N N . GLU A 1 85 ? 2.722 -0.319 -7.829 1.00 98.12 85 GLU A N 1
ATOM 670 C CA . GLU A 1 85 ? 1.350 -0.121 -7.349 1.00 98.12 85 GLU A CA 1
ATOM 671 C C . GLU A 1 85 ? 0.868 -1.305 -6.497 1.00 98.12 85 GLU A C 1
ATOM 673 O O . GLU A 1 85 ? 0.395 -1.124 -5.378 1.00 98.12 85 GLU A O 1
ATOM 678 N N . LEU A 1 86 ? 1.066 -2.538 -6.975 1.00 98.00 86 LEU A N 1
ATOM 679 C CA . LEU A 1 86 ? 0.699 -3.743 -6.227 1.00 98.00 86 LEU A CA 1
ATOM 680 C C . LEU A 1 86 ? 1.431 -3.849 -4.884 1.00 98.00 86 LEU A C 1
ATOM 682 O O . LEU A 1 86 ? 0.843 -4.285 -3.897 1.00 98.00 86 LEU A O 1
ATOM 686 N N . ARG A 1 87 ? 2.706 -3.448 -4.830 1.00 98.06 87 ARG A N 1
ATOM 687 C CA . ARG A 1 87 ? 3.484 -3.434 -3.583 1.00 98.06 87 ARG A CA 1
ATOM 688 C C . ARG A 1 87 ? 2.983 -2.386 -2.597 1.0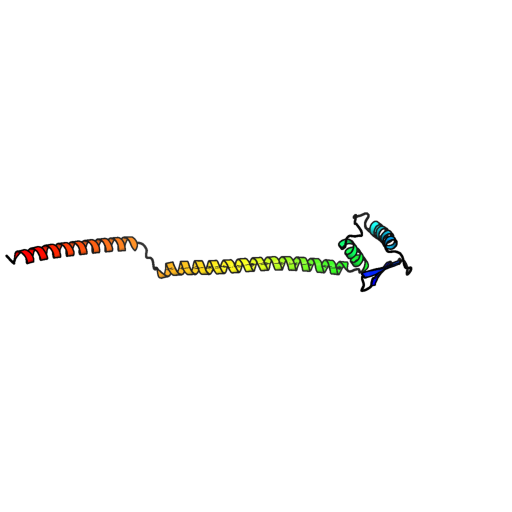0 98.06 87 ARG A C 1
ATOM 690 O O . ARG A 1 87 ? 2.978 -2.658 -1.401 1.00 98.06 87 ARG A O 1
ATOM 697 N N . GLU A 1 88 ? 2.584 -1.213 -3.082 1.00 97.62 88 GLU A N 1
ATOM 698 C CA . GLU A 1 88 ? 1.972 -0.177 -2.245 1.00 97.62 88 GLU A CA 1
ATOM 699 C C . GLU A 1 88 ? 0.653 -0.678 -1.653 1.00 97.62 88 GLU A C 1
ATOM 701 O O . GLU A 1 88 ? 0.488 -0.684 -0.436 1.00 97.62 88 GLU A O 1
ATOM 706 N N . ASN A 1 89 ? -0.229 -1.208 -2.503 1.00 97.62 89 ASN A N 1
ATOM 707 C CA . ASN A 1 89 ? -1.528 -1.728 -2.084 1.00 97.62 89 ASN A CA 1
ATOM 708 C C . ASN A 1 89 ? -1.384 -2.867 -1.069 1.00 97.62 89 ASN A C 1
ATOM 710 O O . ASN A 1 89 ? -2.064 -2.866 -0.050 1.00 97.62 89 ASN A O 1
ATOM 714 N N . ALA A 1 90 ? -0.460 -3.806 -1.297 1.00 97.56 90 ALA A N 1
ATOM 715 C CA . ALA A 1 90 ? -0.200 -4.891 -0.354 1.00 97.56 90 ALA A CA 1
ATOM 716 C C . ALA A 1 90 ? 0.286 -4.376 1.011 1.00 97.56 90 ALA A C 1
ATOM 718 O O . ALA A 1 90 ? -0.106 -4.916 2.044 1.00 97.56 90 ALA A O 1
ATOM 719 N N . ARG A 1 91 ? 1.118 -3.325 1.025 1.00 96.81 91 ARG A N 1
ATOM 720 C CA . ARG A 1 91 ? 1.574 -2.698 2.272 1.00 96.81 91 ARG A CA 1
ATOM 721 C C . ARG A 1 91 ? 0.406 -2.058 3.020 1.00 96.81 91 ARG A C 1
ATOM 723 O O . ARG A 1 91 ? 0.276 -2.289 4.217 1.00 96.81 91 ARG A O 1
ATOM 730 N N . GLN A 1 92 ? -0.441 -1.311 2.312 1.00 96.69 92 GLN A N 1
ATOM 731 C CA . GLN A 1 92 ? -1.618 -0.675 2.900 1.00 96.69 92 GLN A CA 1
ATOM 732 C C . GLN A 1 92 ? -2.583 -1.719 3.473 1.00 96.69 92 GLN A C 1
ATOM 734 O O . GLN A 1 92 ? -2.969 -1.619 4.632 1.00 96.69 92 GLN A O 1
ATOM 739 N N . SER A 1 93 ? -2.885 -2.777 2.715 1.00 96.88 93 SER A N 1
ATOM 740 C CA . SER A 1 93 ? -3.759 -3.859 3.181 1.00 96.88 93 SER A CA 1
ATOM 741 C C . SER A 1 93 ? -3.225 -4.570 4.424 1.00 96.88 93 SER A C 1
ATOM 743 O O . SER A 1 93 ? -4.018 -4.992 5.258 1.00 96.88 93 SER A O 1
ATOM 745 N N . LEU A 1 94 ? -1.901 -4.703 4.571 1.00 96.62 94 LEU A N 1
ATOM 746 C CA . LEU A 1 94 ? -1.311 -5.277 5.780 1.00 96.62 94 LEU A CA 1
ATOM 747 C C . LEU A 1 94 ? -1.533 -4.366 6.996 1.00 96.62 94 LEU A C 1
ATOM 749 O O . LEU A 1 94 ? -1.915 -4.844 8.056 1.00 96.62 94 LEU A O 1
ATOM 753 N N . THR A 1 95 ? -1.352 -3.053 6.827 1.00 95.38 95 THR A N 1
ATOM 754 C CA . THR A 1 95 ? -1.625 -2.071 7.889 1.00 95.38 95 THR A CA 1
ATOM 755 C C . THR A 1 95 ? -3.104 -2.050 8.277 1.00 95.38 95 THR A C 1
ATOM 757 O O . THR A 1 95 ? -3.430 -2.026 9.463 1.00 95.38 95 THR A O 1
ATOM 760 N N . ASP A 1 96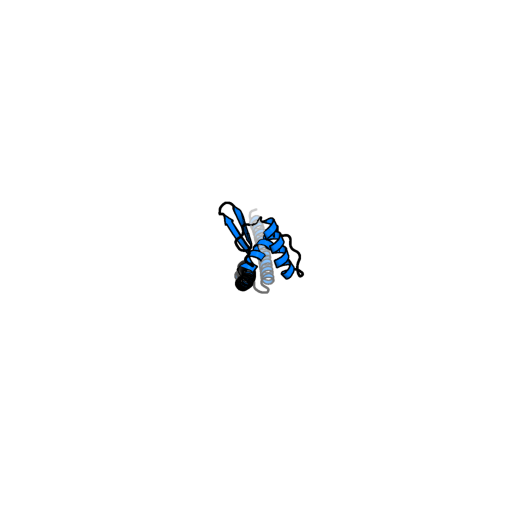 ? -4.001 -2.111 7.293 1.00 96.81 96 ASP A N 1
ATOM 761 C CA . ASP A 1 96 ? -5.444 -2.157 7.536 1.00 96.81 96 ASP A CA 1
ATOM 762 C C . ASP A 1 96 ? -5.837 -3.450 8.268 1.00 96.81 96 ASP A C 1
ATOM 764 O O . ASP A 1 96 ? -6.654 -3.418 9.189 1.00 96.81 96 ASP A O 1
ATOM 768 N N . LEU A 1 97 ? -5.227 -4.583 7.902 1.00 97.50 97 LEU A N 1
ATOM 769 C CA . LEU A 1 97 ? -5.437 -5.863 8.575 1.00 97.50 97 LEU A CA 1
ATOM 770 C C . LEU A 1 97 ? -5.000 -5.805 10.037 1.00 97.50 97 LEU A C 1
ATOM 772 O O . LEU A 1 97 ? -5.753 -6.263 10.896 1.00 97.50 97 LEU A O 1
ATOM 776 N N . ASP A 1 98 ? -3.828 -5.240 10.333 1.00 96.62 98 ASP A N 1
ATOM 777 C CA . ASP A 1 98 ? -3.344 -5.093 11.709 1.00 96.62 98 ASP A CA 1
ATOM 778 C C . ASP A 1 98 ? -4.306 -4.231 12.540 1.00 96.62 98 ASP A C 1
ATOM 780 O O . ASP A 1 98 ? -4.688 -4.613 13.650 1.00 96.62 98 ASP A O 1
ATOM 784 N N . TYR A 1 99 ?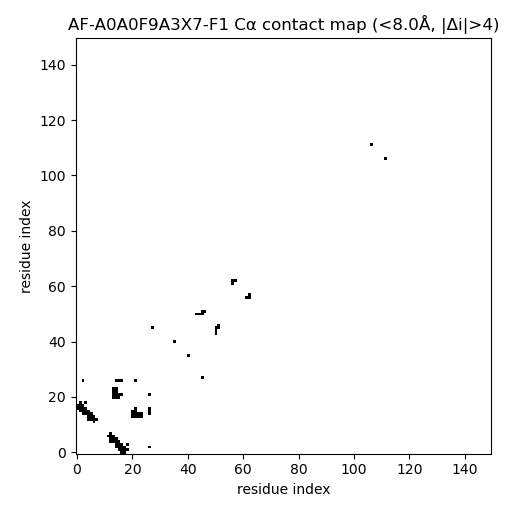 -4.764 -3.105 11.981 1.00 97.19 99 TYR A N 1
ATOM 785 C CA . TYR A 1 99 ? -5.729 -2.223 12.639 1.00 97.19 99 TYR A CA 1
ATOM 786 C C . TYR A 1 99 ? -7.067 -2.925 12.905 1.00 97.19 99 TYR A C 1
ATOM 788 O O . TYR A 1 99 ? -7.562 -2.913 14.033 1.00 97.19 99 TYR A O 1
ATOM 796 N N . LEU A 1 100 ? -7.646 -3.576 11.893 1.00 97.38 100 LEU A N 1
ATOM 797 C CA . LEU A 1 100 ? -8.923 -4.279 12.026 1.00 97.38 100 LEU A CA 1
ATOM 798 C C . LEU A 1 100 ? -8.825 -5.470 12.980 1.00 97.38 100 LEU A C 1
ATOM 800 O O . LEU A 1 100 ? -9.740 -5.690 13.768 1.00 97.38 100 LEU A O 1
ATOM 804 N N . SER A 1 101 ? -7.714 -6.207 12.954 1.00 97.19 101 SER A N 1
ATOM 805 C CA . SER A 1 101 ? -7.479 -7.333 13.864 1.00 97.19 101 SER A CA 1
ATOM 806 C C . SER A 1 101 ? -7.374 -6.863 15.311 1.00 97.19 101 SER A C 1
ATOM 808 O O . SER A 1 101 ? -7.909 -7.507 16.211 1.00 97.19 101 SER A O 1
ATOM 810 N N . PHE A 1 102 ? -6.723 -5.722 15.541 1.00 97.12 102 PHE A N 1
ATOM 811 C CA . PHE A 1 102 ? -6.654 -5.105 16.860 1.00 97.12 102 PHE A CA 1
ATOM 812 C C . PHE A 1 102 ? -8.033 -4.660 17.361 1.00 97.12 102 PHE A C 1
ATOM 814 O O . PHE A 1 102 ? -8.404 -4.997 18.482 1.00 97.12 102 PHE A O 1
ATOM 821 N N . GLN A 1 103 ? -8.812 -3.966 16.526 1.00 96.69 103 GLN A N 1
ATOM 822 C CA . GLN A 1 103 ? -10.166 -3.529 16.882 1.00 96.69 103 GLN A CA 1
ATOM 823 C C . GLN A 1 103 ? -11.096 -4.717 17.145 1.00 96.69 103 GLN A C 1
ATOM 825 O O . GLN A 1 103 ? -11.827 -4.720 18.132 1.00 96.69 103 GLN A O 1
ATOM 830 N N . PHE A 1 104 ? -11.034 -5.748 16.299 1.00 96.31 104 PHE A N 1
ATOM 831 C CA . PHE A 1 104 ? -11.792 -6.979 16.493 1.00 96.31 104 PHE A CA 1
ATOM 832 C C . PHE A 1 104 ? -11.440 -7.632 17.827 1.00 96.31 104 PHE A C 1
ATOM 834 O O . PHE A 1 104 ? -12.334 -7.950 18.601 1.00 96.31 104 PHE A O 1
ATOM 841 N N . LYS A 1 105 ? -10.144 -7.772 18.126 1.00 97.06 105 LYS A N 1
ATOM 842 C CA . LYS A 1 105 ? -9.697 -8.370 19.381 1.00 97.06 105 LYS A CA 1
ATOM 843 C C . LYS A 1 105 ? -10.175 -7.582 20.600 1.00 97.06 105 LYS A C 1
ATOM 845 O O . LYS A 1 105 ? -10.589 -8.199 21.567 1.00 97.06 105 LYS A O 1
ATOM 850 N N . GLN A 1 106 ? -10.158 -6.247 20.557 1.00 95.81 106 GLN A N 1
ATOM 851 C CA . GLN A 1 106 ? -10.701 -5.447 21.660 1.00 95.81 106 GLN A CA 1
ATOM 852 C C . GLN A 1 106 ? -12.187 -5.716 21.900 1.00 95.81 106 GLN A C 1
ATOM 854 O O . GLN A 1 106 ? -12.602 -5.836 23.047 1.00 95.81 106 GLN A O 1
ATOM 859 N N . LEU A 1 107 ? -12.977 -5.806 20.829 1.00 92.19 107 LEU A N 1
ATOM 860 C CA . LEU A 1 107 ? -14.409 -6.079 20.932 1.00 92.19 107 LEU A CA 1
ATOM 861 C C . LEU A 1 107 ? -14.680 -7.505 21.429 1.00 92.19 107 LEU A C 1
ATOM 863 O O . LEU A 1 107 ? -15.555 -7.699 22.267 1.00 92.19 107 LEU A O 1
ATOM 867 N N . ASP A 1 108 ? -13.913 -8.480 20.942 1.00 93.75 108 ASP A N 1
ATOM 868 C CA . ASP A 1 108 ? -14.018 -9.886 21.345 1.00 93.75 108 ASP A CA 1
ATOM 869 C C . ASP A 1 108 ? -13.603 -10.088 22.814 1.00 93.75 108 ASP A C 1
ATOM 871 O O . ASP A 1 108 ? -14.316 -10.734 23.581 1.00 93.75 108 ASP A O 1
ATOM 875 N N . ASP A 1 109 ? -12.500 -9.461 23.241 1.00 94.81 109 ASP A N 1
ATOM 876 C CA . ASP A 1 109 ? -12.016 -9.502 24.627 1.00 94.81 109 ASP A CA 1
ATOM 877 C C . ASP A 1 109 ? -12.979 -8.784 25.591 1.00 94.81 109 ASP A C 1
ATOM 879 O O . ASP A 1 109 ? -13.119 -9.208 26.740 1.00 94.81 109 ASP A O 1
ATOM 883 N N . ALA A 1 110 ? -13.654 -7.720 25.136 1.00 90.25 110 ALA A N 1
ATOM 884 C CA . ALA A 1 110 ? -14.635 -6.988 25.934 1.00 90.25 110 ALA A CA 1
ATOM 885 C C . ALA A 1 110 ? -15.905 -7.803 26.223 1.00 90.25 110 ALA A C 1
ATOM 887 O O . ALA A 1 110 ? -16.586 -7.491 27.193 1.00 90.25 110 ALA A O 1
ATOM 888 N N . LYS A 1 111 ? -16.205 -8.838 25.418 1.00 88.12 111 LYS A N 1
ATOM 889 C CA . LYS A 1 111 ? -17.350 -9.755 25.600 1.00 88.12 111 LYS A CA 1
ATOM 890 C C . LYS A 1 111 ? -18.671 -9.043 25.901 1.00 88.12 111 LYS A C 1
ATOM 892 O O . LYS A 1 111 ? -19.439 -9.500 26.737 1.00 88.12 111 LYS A O 1
ATOM 897 N N . ILE A 1 112 ? -18.909 -7.931 25.215 1.00 85.44 112 ILE A N 1
ATOM 898 C CA . ILE A 1 112 ? -20.068 -7.076 25.466 1.00 85.44 112 ILE A CA 1
ATOM 899 C C . ILE A 1 112 ? -21.338 -7.877 25.186 1.00 85.44 112 ILE A C 1
ATOM 901 O O . ILE A 1 112 ? -21.535 -8.364 24.065 1.00 85.44 112 ILE A O 1
ATOM 905 N N . GLU A 1 113 ? -22.196 -8.001 26.192 1.00 86.75 113 GLU A N 1
ATOM 906 C CA . GLU A 1 113 ? -23.491 -8.657 26.052 1.00 86.75 113 GLU A CA 1
ATOM 907 C C . GLU A 1 113 ? -24.586 -7.626 25.737 1.00 86.75 113 GLU A C 1
ATOM 909 O O . GLU A 1 113 ? -24.504 -6.443 26.077 1.00 86.75 113 GLU A O 1
ATOM 914 N N . GLY A 1 114 ? -25.627 -8.062 25.025 1.00 84.81 114 GLY A N 1
ATOM 915 C CA . GLY A 1 114 ? -26.810 -7.226 24.820 1.00 84.81 114 GLY A CA 1
ATOM 916 C C . GLY A 1 114 ? -27.487 -6.939 26.160 1.00 84.81 114 GLY A C 1
ATOM 917 O O . GLY A 1 114 ? -27.567 -7.828 27.001 1.00 84.81 114 GLY A O 1
ATOM 918 N N . ASP A 1 115 ? -27.961 -5.708 26.350 1.00 83.62 115 ASP A N 1
ATOM 919 C CA . ASP A 1 115 ? -28.666 -5.246 27.558 1.00 83.62 115 ASP A CA 1
ATOM 920 C C . ASP A 1 115 ? -27.840 -5.294 28.870 1.00 83.62 115 ASP A C 1
ATOM 922 O O . ASP A 1 115 ? -28.362 -4.995 29.945 1.00 83.62 115 ASP A O 1
ATOM 926 N N . GLU A 1 116 ? -26.531 -5.577 28.793 1.00 88.31 116 GLU A N 1
ATOM 927 C CA . GLU A 1 116 ? -25.608 -5.633 29.942 1.00 88.31 116 GLU A CA 1
ATOM 928 C C . GLU A 1 116 ? -25.570 -4.310 30.720 1.00 88.31 116 GLU A C 1
ATOM 930 O O . GLU A 1 116 ? -25.568 -4.294 31.949 1.00 88.31 116 GLU A O 1
ATOM 935 N N . GLN A 1 117 ? -25.599 -3.184 30.006 1.00 89.19 117 GLN A N 1
ATOM 936 C CA . GLN A 1 117 ? -25.551 -1.862 30.621 1.00 89.19 117 GLN A CA 1
ATOM 937 C C . GLN A 1 117 ? -26.756 -1.595 31.533 1.00 89.19 117 GLN A C 1
ATOM 939 O O . GLN A 1 117 ? -26.580 -1.125 32.655 1.00 89.19 117 GLN A O 1
ATOM 944 N N . GLU A 1 118 ? -27.971 -1.909 31.082 1.00 91.81 118 GLU A N 1
ATOM 945 C CA . GLU A 1 118 ? -29.179 -1.657 31.874 1.00 91.81 118 GLU A CA 1
ATOM 946 C C . GLU A 1 118 ? -29.206 -2.544 33.129 1.00 91.81 118 GLU A C 1
ATOM 948 O O . GLU A 1 118 ? -29.575 -2.082 34.211 1.00 91.81 118 GLU A O 1
ATOM 953 N N . ALA A 1 119 ? -28.731 -3.790 33.017 1.00 91.06 119 ALA A N 1
ATOM 954 C CA . ALA A 1 119 ? -28.571 -4.687 34.158 1.00 91.06 119 ALA A CA 1
ATOM 955 C C . ALA A 1 119 ? -27.535 -4.166 35.174 1.00 91.06 119 ALA A C 1
ATOM 957 O O . ALA A 1 119 ? -27.828 -4.113 36.371 1.00 91.06 119 ALA A O 1
ATOM 958 N N . LEU A 1 120 ? -26.357 -3.729 34.711 1.00 91.94 120 LEU A N 1
ATOM 959 C CA . LEU A 1 120 ? -25.306 -3.167 35.569 1.00 91.94 120 LEU A CA 1
ATOM 960 C C . LEU A 1 120 ? -25.757 -1.878 36.270 1.00 91.94 120 LEU A C 1
ATOM 962 O O . LEU A 1 120 ? -25.450 -1.675 37.444 1.00 91.94 120 LEU A O 1
ATOM 966 N N . GLU A 1 121 ? -26.511 -1.013 35.588 1.00 94.62 121 GLU A N 1
ATOM 967 C CA . GLU A 1 121 ? -27.063 0.212 36.180 1.00 94.62 121 GLU A CA 1
ATOM 968 C C . GLU A 1 121 ? -28.084 -0.095 37.289 1.00 94.62 121 GLU A C 1
ATOM 970 O O . GLU A 1 121 ? -28.062 0.545 38.345 1.00 94.62 121 GLU A O 1
ATOM 975 N N . GLN A 1 122 ? -28.946 -1.100 37.095 1.00 94.38 122 GLN A N 1
ATOM 976 C CA . GLN A 1 122 ? -29.892 -1.555 38.122 1.00 94.38 122 GLN A CA 1
ATOM 977 C C . GLN A 1 122 ? -29.182 -2.181 39.331 1.00 94.38 122 GLN A C 1
ATOM 979 O O . GLN A 1 122 ? -29.556 -1.921 40.482 1.00 94.38 122 GLN A O 1
ATOM 984 N N . GLU A 1 123 ? -28.151 -2.995 39.090 1.00 94.44 123 GLU A N 1
ATOM 985 C CA . GLU A 1 123 ? -27.337 -3.582 40.156 1.00 94.44 123 GLU A CA 1
ATOM 986 C C . GLU A 1 123 ? -26.616 -2.492 40.958 1.00 94.44 123 GLU A C 1
ATOM 988 O O . GLU A 1 123 ? -26.692 -2.482 42.188 1.00 94.44 123 GLU A O 1
ATOM 993 N N . MET A 1 124 ? -26.007 -1.517 40.277 1.00 96.69 124 MET A N 1
ATOM 994 C CA . MET A 1 124 ? -25.335 -0.383 40.913 1.00 96.69 124 MET A CA 1
ATOM 995 C C . MET A 1 124 ? -26.294 0.425 41.797 1.00 96.69 124 MET A C 1
ATOM 997 O O . MET A 1 124 ? -25.990 0.652 42.965 1.00 96.69 124 MET A O 1
ATOM 1001 N N . GLN A 1 125 ? -27.489 0.773 41.302 1.00 97.25 125 GLN A N 1
ATOM 1002 C CA . GLN A 1 125 ? -28.502 1.465 42.115 1.00 97.25 125 GLN A CA 1
ATOM 1003 C C . GLN A 1 125 ? -28.894 0.665 43.362 1.00 97.25 125 GLN A C 1
ATOM 1005 O O . GLN A 1 125 ? -29.105 1.226 44.437 1.00 97.25 125 GLN A O 1
ATOM 1010 N N . THR A 1 126 ? -29.005 -0.657 43.232 1.00 96.88 126 THR A N 1
ATOM 1011 C CA . THR A 1 126 ? -29.342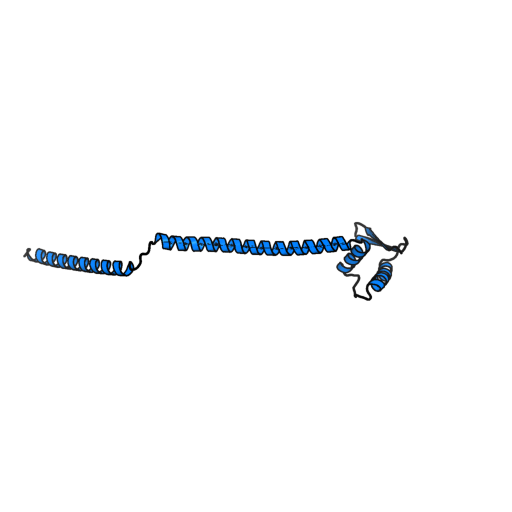 -1.531 44.360 1.00 96.88 126 THR A CA 1
ATOM 1012 C C . THR A 1 126 ? -28.235 -1.524 45.416 1.00 96.88 126 THR A C 1
ATOM 1014 O O . THR A 1 126 ? -28.527 -1.447 46.612 1.00 96.88 126 THR A O 1
ATOM 1017 N N . LEU A 1 127 ? -26.971 -1.575 44.988 1.00 96.69 127 LEU A N 1
ATOM 1018 C CA . LEU A 1 127 ? -25.808 -1.526 45.874 1.00 96.69 127 LEU A CA 1
ATOM 1019 C C . LEU A 1 127 ? -25.680 -0.171 46.582 1.00 96.69 127 LEU A C 1
ATOM 1021 O O . LEU A 1 127 ? -25.472 -0.155 47.797 1.00 96.69 127 LEU A O 1
ATOM 1025 N N . ASP A 1 128 ? -25.888 0.936 45.869 1.00 97.25 128 ASP A N 1
ATOM 1026 C CA . ASP A 1 128 ? -25.853 2.291 46.434 1.00 97.25 128 ASP A CA 1
ATOM 1027 C C . ASP A 1 128 ? -26.911 2.463 47.535 1.00 97.25 128 ASP A C 1
ATOM 1029 O O . ASP A 1 128 ? -26.612 2.929 48.640 1.00 97.25 128 ASP A O 1
ATOM 1033 N N . HIS A 1 129 ? -28.146 2.010 47.282 1.00 96.38 129 HIS A N 1
ATOM 1034 C CA . HIS A 1 129 ? -29.206 2.031 48.292 1.00 96.38 129 HIS A CA 1
ATOM 1035 C C . HIS A 1 129 ? -28.861 1.160 49.507 1.00 96.38 129 HIS A C 1
ATOM 1037 O O . HIS A 1 129 ? -29.122 1.551 50.647 1.00 96.38 129 HIS A O 1
ATOM 1043 N N . ALA A 1 130 ? -28.275 -0.021 49.297 1.00 96.81 130 ALA A N 1
ATOM 1044 C CA . ALA A 1 130 ? -27.869 -0.896 50.393 1.00 96.81 130 ALA A CA 1
ATOM 1045 C C . ALA A 1 130 ? -26.759 -0.264 51.252 1.00 96.81 130 ALA A C 1
ATOM 1047 O O . ALA A 1 130 ? -26.793 -0.376 52.483 1.00 96.81 130 ALA A O 1
ATOM 1048 N N . GLU A 1 131 ? -25.800 0.425 50.630 1.00 96.31 131 GLU A N 1
ATOM 1049 C CA . GLU A 1 131 ? -24.757 1.167 51.338 1.00 96.31 131 GLU A CA 1
ATOM 1050 C C . GLU A 1 131 ? -25.349 2.321 52.155 1.00 96.31 131 GLU A C 1
ATOM 1052 O O . GLU A 1 131 ? -25.006 2.483 53.329 1.00 96.31 131 GLU A O 1
ATOM 1057 N N . GLU A 1 132 ? -26.285 3.078 51.578 1.00 96.75 132 GLU A N 1
ATOM 1058 C CA . GLU A 1 132 ? -26.983 4.158 52.272 1.00 96.75 132 GLU A CA 1
ATOM 1059 C C . GLU A 1 132 ? -27.767 3.647 53.487 1.00 96.75 132 GLU A C 1
ATOM 1061 O O . GLU A 1 132 ? -27.616 4.184 54.587 1.00 96.75 132 GLU A O 1
ATOM 1066 N N . ILE A 1 133 ? -28.544 2.571 53.330 1.00 96.12 133 ILE A N 1
ATOM 1067 C CA . ILE A 1 133 ? -29.293 1.956 54.434 1.00 96.12 133 ILE A CA 1
ATOM 1068 C C . ILE A 1 133 ? -28.338 1.513 55.545 1.00 96.12 133 ILE A C 1
ATOM 1070 O O . ILE A 1 133 ? -28.567 1.815 56.717 1.00 96.12 133 ILE A O 1
ATOM 1074 N N . LYS A 1 134 ? -27.249 0.822 55.193 1.00 96.62 134 LYS A N 1
ATOM 1075 C CA . LYS A 1 134 ? -26.237 0.373 56.156 1.00 96.62 134 LYS A CA 1
ATOM 1076 C C . LYS A 1 134 ? -25.602 1.553 56.893 1.00 96.62 134 LYS A C 1
ATOM 1078 O O . LYS A 1 134 ? -25.442 1.481 58.110 1.00 96.62 134 LYS A O 1
ATOM 1083 N N . ARG A 1 135 ? -25.235 2.620 56.179 1.00 95.81 135 ARG A N 1
ATOM 1084 C CA . ARG A 1 135 ? -24.658 3.836 56.768 1.00 95.81 135 ARG A CA 1
ATOM 1085 C C . ARG A 1 135 ? -25.622 4.463 57.771 1.00 95.81 135 ARG A C 1
ATOM 1087 O O . ARG A 1 135 ? -25.221 4.718 58.901 1.00 95.81 135 ARG A O 1
ATOM 1094 N N . ASN A 1 136 ? -26.884 4.628 57.385 1.00 95.19 136 ASN A N 1
ATOM 1095 C CA . ASN A 1 136 ? -27.908 5.218 58.244 1.00 95.19 136 ASN A CA 1
ATOM 1096 C C . ASN A 1 136 ? -28.173 4.345 59.485 1.00 95.19 136 ASN A C 1
ATOM 1098 O O . ASN A 1 136 ? -28.313 4.862 60.588 1.00 95.19 136 ASN A O 1
ATOM 1102 N N . LEU A 1 137 ? -28.191 3.015 59.340 1.00 94.75 137 LEU A N 1
ATOM 1103 C CA . LEU A 1 137 ? -28.329 2.095 60.475 1.00 94.75 137 LEU A CA 1
ATOM 1104 C C . LEU A 1 137 ? -27.141 2.168 61.441 1.00 94.75 137 LEU A C 1
ATOM 1106 O O . LEU A 1 137 ? -27.347 2.146 62.652 1.00 94.75 137 LEU A O 1
ATOM 1110 N N . LEU A 1 138 ? -25.912 2.264 60.926 1.00 94.75 138 LEU A N 1
ATOM 1111 C CA . LEU A 1 138 ? -24.713 2.439 61.751 1.00 94.75 138 LEU A CA 1
ATOM 1112 C C . LEU A 1 138 ? -24.731 3.772 62.503 1.00 94.75 138 LEU A C 1
ATOM 1114 O O . LEU A 1 138 ? -24.341 3.815 63.666 1.00 94.75 138 LEU A O 1
ATOM 1118 N N . GLU A 1 139 ? -25.202 4.842 61.863 1.00 93.31 139 GLU A N 1
ATOM 1119 C CA . GLU A 1 139 ? -25.373 6.148 62.502 1.00 93.31 139 GLU A CA 1
ATOM 1120 C C . GLU A 1 139 ? -26.395 6.080 63.644 1.00 93.31 139 GLU A C 1
ATOM 1122 O O . GLU A 1 139 ? -26.095 6.498 64.760 1.00 93.31 139 GLU A O 1
ATOM 1127 N N . VAL A 1 140 ? -27.561 5.468 63.408 1.00 93.69 140 VAL A N 1
ATOM 1128 C CA . VAL A 1 140 ? -28.585 5.268 64.447 1.00 93.69 140 VAL A CA 1
ATOM 1129 C C . VAL A 1 140 ? -28.058 4.409 65.597 1.00 93.69 140 VAL A C 1
ATOM 1131 O O . VAL A 1 140 ? -28.265 4.753 66.757 1.00 93.69 140 VAL A O 1
ATOM 1134 N N . HIS A 1 141 ? -27.349 3.317 65.301 1.00 92.00 141 HIS A N 1
ATOM 1135 C CA . HIS A 1 141 ? -26.746 2.460 66.324 1.00 92.00 141 HIS A CA 1
ATOM 1136 C C . HIS A 1 141 ? -25.721 3.221 67.173 1.00 92.00 141 HIS A C 1
ATOM 1138 O O . HIS A 1 141 ? -25.717 3.090 68.392 1.00 92.00 141 HIS A O 1
ATOM 1144 N N . ALA A 1 142 ? -24.879 4.049 66.550 1.00 90.81 142 ALA A N 1
ATOM 1145 C CA . ALA A 1 142 ? -23.898 4.861 67.265 1.00 90.81 142 ALA A CA 1
ATOM 1146 C C . ALA A 1 142 ? -24.557 5.914 68.173 1.00 90.81 142 ALA A C 1
ATOM 1148 O O . ALA A 1 142 ? -24.051 6.181 69.262 1.00 90.81 142 ALA A O 1
ATOM 1149 N N . VAL A 1 143 ? -25.682 6.499 67.748 1.00 90.81 143 VAL A N 1
ATOM 1150 C CA . VAL A 1 143 ? -26.471 7.423 68.579 1.00 90.81 143 VAL A CA 1
ATOM 1151 C C . VAL A 1 143 ? -27.086 6.692 69.775 1.00 90.81 143 VAL A C 1
ATOM 1153 O O . VAL A 1 143 ? -26.972 7.182 70.893 1.00 90.81 143 VAL A O 1
ATOM 1156 N N . LEU A 1 144 ? -27.672 5.509 69.562 1.00 89.12 144 LEU A N 1
ATOM 1157 C CA . LEU A 1 144 ? -28.280 4.706 70.630 1.00 89.12 144 LEU A CA 1
ATOM 1158 C C . LEU A 1 144 ? -27.248 4.222 71.663 1.00 89.12 144 LEU A C 1
ATOM 1160 O O . LEU A 1 144 ? -27.479 4.368 72.860 1.00 89.12 144 LEU A O 1
ATOM 1164 N N . ASP A 1 145 ? -26.087 3.727 71.220 1.00 85.38 145 ASP A N 1
ATOM 1165 C CA . ASP A 1 145 ? -24.984 3.345 72.121 1.00 85.38 145 ASP A CA 1
ATOM 1166 C C . ASP A 1 145 ? -24.410 4.559 72.876 1.00 85.38 145 ASP A C 1
ATOM 1168 O O . ASP A 1 145 ? -23.938 4.441 74.008 1.00 85.38 145 ASP A O 1
ATOM 1172 N N . GLY A 1 146 ? -24.426 5.740 72.248 1.00 65.06 146 GLY A N 1
ATOM 1173 C CA . GLY A 1 146 ? -23.980 6.996 72.849 1.00 65.06 146 GLY A CA 1
ATOM 1174 C C . GLY A 1 146 ? -24.936 7.559 73.907 1.00 65.06 146 GLY A C 1
ATOM 1175 O O . GLY A 1 146 ? -24.493 8.317 74.770 1.00 65.06 146 GLY A O 1
ATOM 1176 N N . GLU A 1 147 ? -26.218 7.182 73.876 1.00 56.47 147 GLU A N 1
ATOM 1177 C CA . GLU A 1 147 ? -27.232 7.604 74.852 1.00 56.47 147 GLU A CA 1
ATOM 1178 C C . GLU A 1 147 ? -27.262 6.733 76.127 1.00 56.47 147 GLU A C 1
ATOM 1180 O O . GLU A 1 147 ? -27.724 7.206 77.163 1.00 56.47 147 GLU A O 1
ATOM 1185 N N . GLU A 1 148 ? -26.701 5.515 76.124 1.00 49.62 148 GLU A N 1
ATOM 1186 C CA . GLU A 1 148 ? -26.639 4.647 77.321 1.00 49.62 148 GLU A CA 1
ATOM 1187 C C . GLU A 1 148 ? -25.523 5.014 78.328 1.00 49.62 148 GLU A C 1
ATOM 1189 O O . GLU A 1 148 ? -25.455 4.439 79.415 1.00 49.62 148 GLU A O 1
ATOM 1194 N N . ALA A 1 149 ? -24.655 5.985 78.016 1.00 46.16 149 ALA A N 1
ATOM 1195 C CA . ALA A 1 149 ? -23.507 6.363 78.853 1.00 46.16 149 ALA A CA 1
ATOM 1196 C C . ALA A 1 149 ? -23.687 7.666 79.669 1.00 46.16 149 ALA A C 1
ATOM 1198 O O . ALA A 1 149 ? -22.688 8.310 80.006 1.00 46.16 149 ALA A O 1
ATOM 1199 N N . SER A 1 150 ? -24.924 8.072 79.988 1.00 39.34 150 SER A N 1
ATOM 1200 C CA . SER A 1 150 ? -25.222 9.204 80.895 1.00 39.34 150 SER A CA 1
ATOM 1201 C C . SER A 1 150 ? -25.915 8.781 82.185 1.00 39.34 150 SER A C 1
ATOM 1203 O O . SER A 1 150 ? -26.857 7.964 82.118 1.00 39.34 150 SER A O 1
#